Protein AF-A0A8T9AG01-F1 (afdb_monomer_lite)

pLDDT: mean 83.69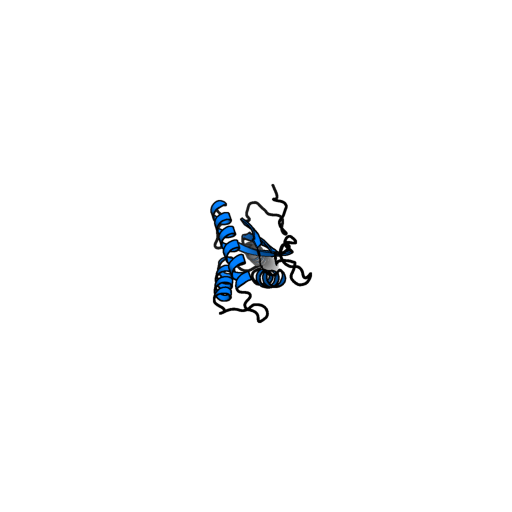, std 17.07, range [43.97, 97.62]

Secondary structure (DSSP, 8-state):
-PPTTSSSPPPTT-EEEEEEESS-HHHHHHHHHHHTT-BHHHHHHHHHHHHTTS--BTTB--HHHHHHHHHHHHHHHHHHHHTT--GGGEEEEEEEEE----B-TT--SSTT-BPP-EEEEEEEEEP--THHHHHHHHHHHHHHHHHHHHHHHHHHHHHHHHHTT--

Sequence (167 aa):
MNMTGYTVPIQKDMACANATEKISTVAAQAVSKKINGMAFKDAETFLEKLVDGKASVNHKLHTNAAESILSLLKSAENNAIAKKLDTERLTVMAAAHKGPKIFRGRRKRAFGMRMKSTHVQIVLKPAKIKNEIVGKKKLETKNDVVKKEGKLSEHITEKKTAEKKSG

Structure (mmCIF, N/CA/C/O backbone):
data_AF-A0A8T9AG01-F1
#
_entry.id   AF-A0A8T9AG01-F1
#
loop_
_atom_site.group_PDB
_atom_site.id
_atom_site.type_symbol
_atom_site.label_atom_id
_atom_site.label_alt_id
_atom_site.label_comp_id
_atom_site.label_asym_id
_atom_site.label_entity_id
_atom_site.label_seq_id
_atom_site.pdbx_PDB_ins_code
_atom_site.Cartn_x
_atom_site.Cartn_y
_atom_site.Cartn_z
_atom_site.occupancy
_atom_site.B_iso_or_equiv
_atom_site.auth_seq_id
_atom_site.auth_comp_id
_atom_site.auth_asym_id
_atom_site.auth_atom_id
_atom_site.pdbx_PDB_model_num
ATOM 1 N N . MET A 1 1 ? -23.939 7.773 2.809 1.00 48.00 1 MET A N 1
ATOM 2 C CA . MET A 1 1 ? -23.705 7.547 1.368 1.00 48.00 1 MET A CA 1
ATOM 3 C C . MET A 1 1 ? -22.502 6.634 1.222 1.00 48.00 1 MET A C 1
ATOM 5 O O . MET A 1 1 ? -21.444 6.983 1.730 1.00 48.00 1 MET A O 1
ATOM 9 N N . ASN A 1 2 ? -22.671 5.467 0.599 1.00 50.22 2 ASN A N 1
ATOM 10 C CA . ASN A 1 2 ? -21.554 4.577 0.282 1.00 50.22 2 ASN A CA 1
ATOM 11 C C . ASN A 1 2 ? -20.804 5.183 -0.909 1.00 50.22 2 ASN A C 1
ATOM 13 O O . ASN A 1 2 ? -21.408 5.381 -1.961 1.00 50.22 2 ASN A O 1
ATOM 17 N N . MET A 1 3 ? -19.517 5.502 -0.757 1.00 54.31 3 MET A N 1
ATOM 18 C CA . MET A 1 3 ? -18.700 5.899 -1.906 1.00 54.31 3 MET A CA 1
ATOM 19 C C . MET A 1 3 ? -18.529 4.688 -2.829 1.00 54.31 3 MET A C 1
ATOM 21 O O . MET A 1 3 ? -17.965 3.668 -2.428 1.00 54.31 3 MET A O 1
ATOM 25 N N . THR A 1 4 ? -19.035 4.790 -4.056 1.00 62.22 4 THR A N 1
ATOM 26 C CA . THR A 1 4 ? -18.831 3.797 -5.114 1.00 62.22 4 THR A CA 1
ATOM 27 C C . THR A 1 4 ? -17.426 3.965 -5.711 1.00 62.22 4 THR A C 1
ATOM 29 O O . THR A 1 4 ? -16.912 5.077 -5.803 1.00 62.22 4 THR A O 1
ATOM 32 N N . GLY A 1 5 ? -16.758 2.860 -6.067 1.00 76.56 5 GLY A N 1
ATOM 33 C CA . GLY A 1 5 ? -15.423 2.880 -6.698 1.00 76.56 5 GLY A CA 1
ATOM 34 C C . GLY A 1 5 ? -14.296 2.176 -5.931 1.00 76.56 5 GLY A C 1
ATOM 35 O O . GLY A 1 5 ? -13.181 2.074 -6.445 1.00 76.56 5 GLY A O 1
ATOM 36 N N . TYR A 1 6 ? -14.571 1.644 -4.738 1.00 85.25 6 TYR A N 1
ATOM 37 C CA . TYR A 1 6 ? -13.646 0.788 -3.989 1.00 85.25 6 TYR A CA 1
ATOM 38 C C . TYR A 1 6 ? -14.084 -0.676 -4.020 1.00 85.25 6 TYR A C 1
ATOM 40 O O . TYR A 1 6 ? -15.255 -0.986 -4.221 1.00 85.25 6 TYR A O 1
ATOM 48 N N . THR A 1 7 ? -13.126 -1.578 -3.803 1.00 84.00 7 THR A N 1
ATOM 49 C CA . THR A 1 7 ? -13.375 -3.031 -3.773 1.00 84.00 7 THR A CA 1
ATOM 50 C C . THR A 1 7 ? -14.277 -3.442 -2.601 1.00 84.00 7 THR A C 1
ATOM 52 O O . THR A 1 7 ? -15.014 -4.417 -2.699 1.00 84.00 7 THR A O 1
ATOM 55 N N . VAL A 1 8 ? -14.225 -2.699 -1.494 1.00 83.19 8 VAL A N 1
ATOM 56 C CA . VAL A 1 8 ? -15.037 -2.923 -0.290 1.00 83.19 8 VAL A CA 1
ATOM 57 C C . VAL A 1 8 ? -15.998 -1.741 -0.138 1.00 83.19 8 VAL A C 1
ATOM 59 O O . VAL A 1 8 ? -15.561 -0.605 -0.346 1.00 83.19 8 VAL A O 1
ATOM 62 N N . PRO A 1 9 ? -17.278 -1.960 0.221 1.00 85.12 9 PRO A N 1
ATOM 63 C CA . PRO A 1 9 ? -18.189 -0.861 0.517 1.00 85.12 9 PRO A CA 1
ATOM 64 C C . PRO A 1 9 ? -17.661 -0.048 1.702 1.00 85.12 9 PRO A C 1
ATOM 66 O O . PRO A 1 9 ? -17.460 -0.580 2.793 1.00 85.12 9 PRO A O 1
ATOM 69 N N . ILE A 1 10 ? -17.417 1.244 1.479 1.00 86.94 10 ILE A N 1
ATOM 70 C CA . ILE A 1 10 ? -16.854 2.128 2.500 1.00 86.94 10 ILE A CA 1
ATOM 71 C C . ILE A 1 10 ? -17.955 2.576 3.456 1.00 86.94 10 ILE A C 1
ATOM 73 O O . ILE A 1 10 ? -18.943 3.187 3.043 1.00 86.94 10 ILE A O 1
ATOM 77 N N . GLN A 1 11 ? -17.729 2.311 4.739 1.00 87.69 11 GLN A N 1
ATOM 78 C CA . GLN A 1 11 ? -18.539 2.801 5.848 1.00 87.69 11 GLN A CA 1
ATOM 79 C C . GLN A 1 11 ? -17.950 4.104 6.425 1.00 87.69 11 GLN A C 1
ATOM 81 O O . GLN A 1 11 ? -16.832 4.508 6.095 1.00 87.69 11 GLN A O 1
ATOM 86 N N . LYS A 1 12 ? -18.721 4.808 7.263 1.00 85.31 12 LYS A N 1
ATOM 87 C CA . LYS A 1 12 ? -18.345 6.134 7.799 1.00 85.31 12 LYS A CA 1
ATOM 88 C C . LYS A 1 12 ? -17.127 6.078 8.731 1.00 85.31 12 LYS A C 1
ATOM 90 O O . LYS A 1 12 ? -16.361 7.033 8.793 1.00 85.31 12 LYS A O 1
ATOM 95 N N . ASP A 1 13 ? -16.963 4.962 9.423 1.00 88.56 13 ASP A N 1
ATOM 96 C CA . ASP A 1 13 ? -15.884 4.633 10.356 1.00 88.56 13 ASP A CA 1
ATOM 97 C C . ASP A 1 13 ? -14.587 4.183 9.664 1.00 88.56 13 ASP A C 1
ATOM 99 O O . ASP A 1 13 ? -13.605 3.873 10.333 1.00 88.56 13 ASP A O 1
ATOM 103 N N . MET A 1 14 ? -14.555 4.159 8.329 1.00 92.44 14 MET A N 1
ATOM 104 C CA . MET A 1 14 ? -13.375 3.782 7.556 1.00 92.44 14 MET A CA 1
ATOM 105 C C . MET A 1 14 ? -12.710 5.003 6.915 1.00 92.44 14 MET A C 1
ATOM 107 O O . MET A 1 14 ? -13.377 5.920 6.420 1.00 92.44 14 MET A O 1
ATOM 111 N N . ALA A 1 15 ? -11.379 4.990 6.849 1.00 93.44 15 ALA A N 1
ATOM 112 C CA . ALA A 1 15 ? -10.600 5.910 6.022 1.00 93.44 15 ALA A CA 1
ATOM 113 C C . ALA A 1 15 ? -10.149 5.212 4.737 1.00 93.44 15 ALA A C 1
ATOM 115 O O . ALA A 1 15 ? -9.963 4.000 4.704 1.00 93.44 15 ALA A O 1
ATOM 116 N N . CYS A 1 16 ? -10.008 5.963 3.651 1.00 93.81 16 CYS A N 1
ATOM 117 C CA . CYS A 1 16 ? -9.713 5.402 2.339 1.00 93.81 16 CYS A CA 1
ATOM 118 C C . CYS A 1 16 ? -8.771 6.318 1.565 1.00 93.81 16 CYS A C 1
ATOM 120 O O . CYS A 1 16 ? -8.845 7.540 1.698 1.00 93.81 16 CYS A O 1
ATOM 122 N N . ALA A 1 17 ? -7.922 5.721 0.739 1.00 95.06 17 ALA A N 1
ATOM 123 C CA . ALA A 1 17 ? -7.109 6.410 -0.246 1.00 95.06 17 ALA A CA 1
ATOM 124 C C . ALA A 1 17 ? -6.968 5.530 -1.490 1.00 95.06 17 ALA A C 1
ATOM 126 O O . ALA A 1 17 ? -6.875 4.301 -1.406 1.00 95.06 17 ALA A O 1
ATOM 127 N N . ASN A 1 18 ? -6.948 6.151 -2.661 1.00 94.31 18 ASN A N 1
ATOM 128 C CA . ASN A 1 18 ? -6.683 5.475 -3.917 1.00 94.31 18 ASN A CA 1
ATOM 129 C C . ASN A 1 18 ? -5.787 6.343 -4.801 1.00 94.31 18 ASN A C 1
ATOM 131 O O . ASN A 1 18 ? -5.809 7.568 -4.725 1.00 94.31 18 ASN A O 1
ATOM 135 N N . ALA A 1 19 ? -4.971 5.696 -5.625 1.00 94.62 19 ALA A N 1
ATOM 136 C CA . ALA A 1 19 ? -4.096 6.389 -6.558 1.00 94.62 19 ALA A CA 1
ATOM 137 C C . ALA A 1 19 ? -3.832 5.543 -7.801 1.00 94.62 19 ALA A C 1
ATOM 139 O O . ALA A 1 19 ? -3.908 4.308 -7.784 1.00 94.62 19 ALA A O 1
ATOM 140 N N . THR A 1 20 ? -3.521 6.230 -8.899 1.00 95.06 20 THR A N 1
ATOM 141 C CA . THR A 1 20 ? -3.088 5.603 -10.148 1.00 95.06 20 THR A CA 1
ATOM 142 C C . THR A 1 20 ? -1.589 5.765 -10.288 1.00 95.06 20 THR A C 1
ATOM 144 O O . THR A 1 20 ? -1.106 6.804 -10.727 1.00 95.06 20 THR A O 1
ATOM 147 N N . GLU A 1 21 ? -0.861 4.712 -9.952 1.00 94.88 21 GLU A N 1
ATOM 148 C CA . GLU A 1 21 ? 0.592 4.737 -9.863 1.00 94.88 21 GLU A CA 1
ATOM 149 C C . GLU A 1 21 ? 1.258 4.113 -11.087 1.00 94.88 21 GLU A C 1
ATOM 151 O O . GLU A 1 21 ? 0.728 3.193 -11.722 1.00 94.88 21 GLU A O 1
ATOM 156 N N . LYS A 1 22 ? 2.462 4.590 -11.418 1.00 93.56 22 LYS A N 1
ATOM 157 C CA . LYS A 1 22 ? 3.271 4.093 -12.549 1.00 93.56 22 LYS A CA 1
ATOM 158 C C . LYS A 1 22 ? 4.106 2.860 -12.176 1.00 93.56 22 LYS A C 1
ATOM 160 O O . LYS A 1 22 ? 5.270 2.740 -12.559 1.00 93.56 22 LYS A O 1
ATOM 165 N N . ILE A 1 23 ? 3.511 1.915 -11.453 1.00 95.44 23 ILE A N 1
ATOM 166 C CA . ILE A 1 23 ? 4.173 0.693 -10.976 1.00 95.44 23 ILE A CA 1
ATOM 167 C C . ILE A 1 23 ? 3.629 -0.560 -11.676 1.00 95.44 23 ILE A C 1
ATOM 169 O O . ILE A 1 23 ? 2.666 -0.528 -12.443 1.00 95.44 23 ILE A O 1
ATOM 173 N N . SER A 1 24 ? 4.311 -1.692 -11.482 1.00 94.62 24 SER A N 1
ATOM 174 C CA . SER A 1 24 ? 3.876 -2.977 -12.043 1.00 94.62 24 SER A CA 1
ATOM 175 C C . SER A 1 24 ? 2.691 -3.545 -11.265 1.00 94.62 24 SER A C 1
ATOM 177 O O . SER A 1 24 ? 2.775 -3.684 -10.048 1.00 94.62 24 SER A O 1
ATOM 179 N N . THR A 1 25 ? 1.651 -3.995 -11.973 1.00 95.94 25 THR A N 1
ATOM 180 C CA . THR A 1 25 ? 0.480 -4.686 -11.393 1.00 95.94 25 THR A CA 1
ATOM 181 C C . THR A 1 25 ? 0.859 -5.861 -10.515 1.00 95.94 25 THR A C 1
ATOM 183 O O . THR A 1 25 ? 0.314 -6.008 -9.431 1.00 95.94 25 THR A O 1
ATOM 186 N N . VAL A 1 26 ? 1.818 -6.675 -10.952 1.00 95.31 26 VAL A N 1
ATOM 187 C CA . VAL A 1 26 ? 2.185 -7.898 -10.226 1.00 95.31 26 VAL A CA 1
ATOM 188 C C . VAL A 1 26 ? 2.926 -7.560 -8.932 1.00 95.31 26 VAL A C 1
ATOM 190 O O . VAL A 1 26 ? 2.688 -8.186 -7.906 1.00 95.31 26 VAL A O 1
ATOM 193 N N . ALA A 1 27 ? 3.789 -6.542 -8.969 1.00 96.12 27 ALA A N 1
ATOM 194 C CA . ALA A 1 27 ? 4.516 -6.085 -7.788 1.00 96.12 27 ALA A CA 1
ATOM 195 C C . ALA A 1 27 ? 3.560 -5.447 -6.773 1.00 96.12 27 ALA A C 1
ATOM 197 O O . ALA A 1 27 ? 3.570 -5.826 -5.607 1.00 96.12 27 ALA A O 1
ATOM 198 N N . ALA A 1 28 ? 2.681 -4.552 -7.240 1.00 96.94 28 ALA A N 1
ATOM 199 C CA . ALA A 1 28 ? 1.658 -3.937 -6.404 1.00 96.94 28 ALA A CA 1
ATOM 200 C C . ALA A 1 28 ? 0.757 -4.999 -5.759 1.00 96.94 28 ALA A C 1
ATOM 202 O O . ALA A 1 28 ? 0.557 -4.975 -4.554 1.00 96.94 28 ALA A O 1
ATOM 203 N N . GLN A 1 29 ? 0.292 -5.994 -6.522 1.00 96.75 29 GLN A N 1
ATOM 204 C CA . GLN A 1 29 ? -0.517 -7.090 -5.986 1.00 96.75 29 GLN A CA 1
ATOM 205 C C . GLN A 1 29 ? 0.222 -7.926 -4.940 1.00 96.75 29 GLN A C 1
ATOM 207 O O . GLN A 1 29 ? -0.387 -8.298 -3.942 1.00 96.75 29 GLN A O 1
ATOM 212 N N . ALA A 1 30 ? 1.504 -8.234 -5.148 1.00 96.94 30 ALA A N 1
ATOM 213 C CA . ALA A 1 30 ? 2.291 -8.994 -4.180 1.00 96.94 30 ALA A CA 1
ATOM 214 C C . ALA A 1 30 ? 2.419 -8.237 -2.849 1.00 96.94 30 ALA A C 1
ATOM 216 O O . ALA A 1 30 ? 2.134 -8.803 -1.793 1.00 96.94 30 ALA A O 1
ATOM 217 N N . VAL A 1 31 ? 2.765 -6.947 -2.909 1.00 97.06 31 VAL A N 1
ATOM 218 C CA . VAL A 1 31 ? 2.886 -6.092 -1.721 1.00 97.06 31 VAL A CA 1
ATOM 219 C C . VAL A 1 31 ? 1.524 -5.892 -1.052 1.00 97.06 31 VAL A C 1
ATOM 221 O O . VAL A 1 31 ? 1.399 -6.151 0.142 1.00 97.06 31 VAL A O 1
ATOM 224 N N . SER A 1 32 ? 0.476 -5.538 -1.809 1.00 96.25 32 SER A N 1
ATOM 225 C CA . SER A 1 32 ? -0.886 -5.365 -1.282 1.00 96.25 32 SER A CA 1
ATOM 226 C C . SER A 1 32 ? -1.402 -6.626 -0.593 1.00 96.25 32 SER A C 1
ATOM 228 O O . SER A 1 32 ? -1.955 -6.531 0.495 1.00 96.25 32 SER A O 1
ATOM 230 N N . LYS A 1 33 ? -1.186 -7.815 -1.174 1.00 96.06 33 LYS A N 1
ATOM 231 C CA . LYS A 1 33 ? -1.575 -9.089 -0.547 1.00 96.06 33 LYS A CA 1
ATOM 232 C C . LYS A 1 33 ? -0.857 -9.327 0.777 1.00 96.06 33 LYS A C 1
ATOM 234 O O . LYS A 1 33 ? -1.471 -9.869 1.687 1.00 96.06 33 LYS A O 1
ATOM 239 N N . LYS A 1 34 ? 0.416 -8.935 0.884 1.00 96.88 34 LYS A N 1
ATOM 240 C CA . LYS A 1 34 ? 1.205 -9.121 2.105 1.00 96.88 34 LYS A CA 1
ATOM 241 C C . LYS A 1 34 ? 0.741 -8.204 3.236 1.00 96.88 34 LYS A C 1
ATOM 243 O O . LYS A 1 34 ? 0.635 -8.679 4.359 1.00 96.88 34 LYS A O 1
ATOM 248 N N . ILE A 1 35 ? 0.458 -6.934 2.941 1.00 96.81 35 ILE A N 1
ATOM 249 C CA . ILE A 1 35 ? 0.025 -5.951 3.952 1.00 96.81 35 ILE A CA 1
ATOM 250 C C . ILE A 1 35 ? -1.456 -6.079 4.328 1.00 96.81 35 ILE A C 1
ATOM 252 O O . ILE A 1 35 ? -1.894 -5.534 5.339 1.00 96.81 35 ILE A O 1
ATOM 256 N N . ASN A 1 36 ? -2.252 -6.775 3.513 1.00 95.44 36 ASN A N 1
ATOM 257 C CA . ASN A 1 36 ? -3.681 -6.926 3.747 1.00 95.44 36 ASN A CA 1
ATOM 258 C C . ASN A 1 36 ? -3.943 -7.652 5.079 1.00 95.44 36 ASN A C 1
ATOM 260 O O . ASN A 1 36 ? -3.529 -8.793 5.266 1.00 95.44 36 ASN A O 1
ATOM 264 N N . GLY A 1 37 ? -4.660 -6.998 5.992 1.00 93.12 37 GLY A N 1
ATOM 265 C CA . GLY A 1 37 ? -4.966 -7.514 7.325 1.00 93.12 37 GLY A CA 1
ATOM 266 C C . GLY A 1 37 ? -3.938 -7.182 8.410 1.00 93.12 37 GLY A C 1
ATOM 267 O O . GLY A 1 37 ? -4.187 -7.523 9.564 1.00 93.12 37 GLY A O 1
ATOM 268 N N . MET A 1 38 ? -2.829 -6.510 8.084 1.00 95.50 38 MET A N 1
ATOM 269 C CA . MET A 1 38 ? -1.877 -6.020 9.087 1.00 95.50 38 MET A CA 1
ATOM 270 C C . MET A 1 38 ? -2.440 -4.818 9.854 1.00 95.50 38 MET A C 1
ATOM 272 O O . MET A 1 38 ? -3.278 -4.070 9.335 1.00 95.50 38 MET A O 1
ATOM 276 N N . ALA A 1 39 ? -1.962 -4.615 11.083 1.00 95.56 39 ALA A N 1
ATOM 277 C CA . ALA A 1 39 ? -2.156 -3.348 11.779 1.00 95.56 39 ALA A CA 1
ATOM 278 C C . ALA A 1 39 ? -1.454 -2.220 11.008 1.00 95.56 39 ALA A C 1
ATOM 280 O O . ALA A 1 39 ? -0.459 -2.459 10.323 1.00 95.56 39 ALA A O 1
ATOM 281 N N . PHE A 1 40 ? -1.966 -0.994 11.114 1.00 95.19 40 PHE A N 1
ATOM 282 C CA . PHE A 1 40 ? -1.416 0.162 10.401 1.00 95.19 40 PHE A CA 1
ATOM 283 C C . PHE A 1 40 ? 0.089 0.356 10.662 1.00 95.19 40 PHE A C 1
ATOM 285 O O . PHE A 1 40 ? 0.868 0.379 9.712 1.00 95.19 40 PHE A O 1
ATOM 292 N N . LYS A 1 41 ? 0.500 0.373 11.939 1.00 95.31 41 LYS A N 1
ATOM 293 C CA . LYS A 1 41 ? 1.909 0.533 12.348 1.00 95.31 41 LYS A CA 1
ATOM 294 C C . LYS A 1 41 ? 2.807 -0.595 11.815 1.00 95.31 41 LYS A C 1
ATOM 296 O O . LYS A 1 41 ? 3.913 -0.357 11.333 1.00 95.31 41 LYS A O 1
ATOM 301 N N . ASP A 1 42 ? 2.318 -1.833 11.842 1.00 95.88 42 ASP A N 1
ATOM 302 C CA . ASP A 1 42 ? 3.067 -2.987 11.330 1.00 95.88 42 ASP A CA 1
ATOM 303 C C . ASP A 1 42 ? 3.232 -2.919 9.807 1.00 95.88 42 ASP A C 1
ATOM 305 O O . ASP A 1 42 ? 4.290 -3.251 9.274 1.00 95.88 42 ASP A O 1
ATOM 309 N N . ALA A 1 43 ? 2.195 -2.471 9.096 1.00 96.81 43 ALA A N 1
ATOM 310 C CA . ALA A 1 43 ? 2.245 -2.297 7.651 1.00 96.81 43 ALA A CA 1
ATOM 311 C C . ALA A 1 43 ? 3.229 -1.190 7.248 1.00 96.81 43 ALA A C 1
ATOM 313 O O . ALA A 1 43 ? 3.990 -1.382 6.301 1.00 96.81 43 ALA A O 1
ATOM 314 N N . GLU A 1 44 ? 3.241 -0.064 7.966 1.00 96.88 44 GLU A N 1
ATOM 315 C CA . GLU A 1 44 ? 4.179 1.037 7.727 1.00 96.88 44 GLU A CA 1
ATOM 316 C C . GLU A 1 44 ? 5.627 0.575 7.912 1.00 96.88 44 GLU A C 1
ATOM 318 O O . GLU A 1 44 ? 6.415 0.616 6.966 1.00 96.88 44 GLU A O 1
ATOM 323 N N . THR A 1 45 ? 5.946 0.011 9.079 1.00 97.38 45 THR A N 1
ATOM 324 C CA . THR A 1 45 ? 7.302 -0.480 9.374 1.00 97.38 45 THR A CA 1
ATOM 325 C C . THR A 1 45 ? 7.748 -1.587 8.417 1.00 97.38 45 THR A C 1
ATOM 327 O O . THR A 1 45 ? 8.926 -1.685 8.067 1.00 97.38 45 THR A O 1
ATOM 330 N N . PHE A 1 46 ? 6.827 -2.446 7.969 1.00 97.12 46 PHE A N 1
ATOM 331 C CA . PHE A 1 46 ? 7.121 -3.459 6.962 1.00 97.12 46 PHE A CA 1
ATOM 332 C C . PHE A 1 46 ? 7.486 -2.836 5.611 1.00 97.12 46 PHE A C 1
ATOM 334 O O . PHE A 1 46 ? 8.457 -3.268 4.988 1.00 97.12 46 PHE A O 1
ATOM 341 N N . LEU A 1 47 ? 6.724 -1.838 5.156 1.00 96.88 47 LEU A N 1
ATOM 342 C CA . LEU A 1 47 ? 6.991 -1.147 3.896 1.00 96.88 47 LEU A CA 1
ATOM 343 C C . LEU A 1 47 ? 8.317 -0.386 3.951 1.00 96.88 47 LEU A C 1
ATOM 345 O O . LEU A 1 47 ? 9.084 -0.482 3.000 1.00 96.88 47 LEU A O 1
ATOM 349 N N . GLU A 1 48 ? 8.636 0.275 5.065 1.00 97.25 48 GLU A N 1
ATOM 350 C CA . GLU A 1 48 ? 9.935 0.932 5.272 1.00 97.25 48 GLU A CA 1
ATOM 351 C C . GLU A 1 48 ? 11.096 -0.064 5.183 1.00 97.25 48 GLU A C 1
ATOM 353 O O . GLU A 1 48 ? 12.036 0.139 4.418 1.00 97.25 48 GLU A O 1
ATOM 358 N N . LYS A 1 49 ? 10.993 -1.217 5.858 1.00 97.31 49 LYS A N 1
ATOM 359 C CA . LYS A 1 49 ? 11.993 -2.295 5.739 1.00 97.31 49 LYS A CA 1
ATOM 360 C C . LYS A 1 49 ? 12.125 -2.819 4.311 1.00 97.31 49 LYS A C 1
ATOM 362 O O . LYS A 1 49 ? 13.204 -3.269 3.925 1.00 97.31 49 LYS A O 1
ATOM 367 N N . LEU A 1 50 ? 11.037 -2.820 3.544 1.00 96.19 50 LEU A N 1
ATOM 368 C CA . LEU A 1 50 ? 11.041 -3.252 2.149 1.00 96.19 50 LEU A CA 1
ATOM 369 C C . LEU A 1 50 ? 11.756 -2.235 1.245 1.00 96.19 50 LEU A C 1
ATOM 371 O O . LEU A 1 50 ? 12.504 -2.638 0.356 1.00 96.19 50 LEU A O 1
ATOM 375 N N . VAL A 1 51 ? 11.546 -0.936 1.488 1.00 96.38 51 VAL A N 1
ATOM 376 C CA . VAL A 1 51 ? 12.244 0.166 0.802 1.00 96.38 51 VAL A CA 1
ATOM 377 C C . VAL A 1 51 ? 13.739 0.129 1.122 1.00 96.38 51 VAL A C 1
ATOM 379 O O . VAL A 1 51 ? 14.554 0.176 0.204 1.00 96.38 51 VAL A O 1
ATOM 382 N N . ASP A 1 52 ? 14.094 -0.098 2.388 1.00 96.31 52 ASP A N 1
ATOM 383 C CA . ASP A 1 52 ? 15.477 -0.275 2.852 1.00 96.31 52 ASP A CA 1
ATOM 384 C C . ASP A 1 52 ? 16.157 -1.553 2.320 1.00 96.31 52 ASP A C 1
ATOM 386 O O . ASP A 1 52 ? 17.349 -1.765 2.540 1.00 96.31 52 ASP A O 1
ATOM 390 N N . GLY A 1 53 ? 15.407 -2.463 1.688 1.00 94.00 53 GLY A N 1
ATOM 391 C CA . GLY A 1 53 ? 15.919 -3.750 1.211 1.00 94.00 53 GLY A CA 1
ATOM 392 C C . GLY A 1 53 ? 16.165 -4.798 2.307 1.00 94.00 53 GLY A C 1
ATOM 393 O O . GLY A 1 53 ? 16.722 -5.858 2.029 1.00 94.00 53 GLY A O 1
ATOM 394 N N . LYS A 1 54 ? 15.727 -4.539 3.545 1.00 94.50 54 LYS A N 1
ATOM 395 C CA . LYS A 1 54 ? 15.847 -5.450 4.703 1.00 94.50 54 LYS A CA 1
ATOM 396 C C . LYS A 1 54 ? 14.773 -6.541 4.717 1.00 94.50 54 LYS A C 1
ATOM 398 O O . LYS A 1 54 ? 14.916 -7.544 5.411 1.00 94.50 54 LYS A O 1
ATOM 403 N N . ALA A 1 55 ? 13.685 -6.343 3.977 1.00 93.19 55 ALA A N 1
ATOM 404 C CA . ALA A 1 55 ? 12.599 -7.303 3.822 1.00 93.19 55 ALA A CA 1
ATOM 405 C C . ALA A 1 55 ? 12.352 -7.621 2.343 1.00 93.19 55 ALA A C 1
ATOM 407 O O . ALA A 1 55 ? 12.606 -6.806 1.460 1.00 93.19 55 ALA A O 1
ATOM 408 N N . SER A 1 56 ? 11.809 -8.808 2.070 1.00 94.12 56 SER A N 1
ATOM 409 C CA . SER A 1 56 ? 11.415 -9.218 0.722 1.00 94.12 56 SER A CA 1
ATOM 410 C C . SER A 1 56 ? 10.022 -9.848 0.712 1.00 94.12 56 SER A C 1
ATOM 412 O O . SER A 1 56 ? 9.555 -10.408 1.706 1.00 94.12 56 SER A O 1
ATOM 414 N N . VAL A 1 57 ? 9.344 -9.756 -0.433 1.00 92.69 57 VAL A N 1
ATOM 415 C CA . VAL A 1 57 ? 8.070 -10.427 -0.716 1.00 92.69 57 VAL A CA 1
ATOM 416 C C . VAL A 1 57 ? 8.281 -11.339 -1.915 1.00 92.69 57 VAL A C 1
ATOM 418 O O . VAL A 1 57 ? 8.718 -10.889 -2.971 1.00 92.69 57 VAL A O 1
ATOM 421 N N . ASN A 1 58 ? 7.969 -12.629 -1.770 1.00 90.50 58 ASN A N 1
ATOM 422 C CA . ASN A 1 58 ? 8.159 -13.637 -2.822 1.00 90.50 58 ASN A CA 1
ATOM 423 C C . ASN A 1 58 ? 9.588 -13.625 -3.402 1.00 90.50 58 ASN A C 1
ATOM 425 O O . ASN A 1 58 ? 9.771 -13.628 -4.621 1.00 90.50 58 ASN A O 1
ATOM 429 N N . HIS A 1 59 ? 10.594 -13.553 -2.522 1.00 90.38 59 HIS A N 1
ATOM 430 C CA . HIS A 1 59 ? 12.023 -13.491 -2.868 1.00 90.38 59 HIS A CA 1
ATOM 431 C C . HIS A 1 59 ? 12.449 -12.238 -3.660 1.00 90.38 59 HIS A C 1
ATOM 433 O O . HIS A 1 59 ? 13.558 -12.185 -4.185 1.00 90.38 59 HIS A O 1
ATOM 439 N N . LYS A 1 60 ? 11.587 -11.218 -3.768 1.00 92.12 60 LYS A N 1
ATOM 440 C CA . LYS A 1 60 ? 11.859 -9.954 -4.466 1.00 92.12 60 LYS A CA 1
ATOM 441 C C . LYS A 1 60 ? 11.638 -8.766 -3.535 1.00 92.12 60 LYS A C 1
ATOM 443 O O . LYS A 1 60 ? 10.758 -8.791 -2.681 1.00 92.12 60 LYS A O 1
ATOM 448 N N . LEU A 1 61 ? 12.414 -7.702 -3.727 1.00 90.94 61 LEU A N 1
ATOM 449 C CA . LEU A 1 61 ? 12.325 -6.507 -2.881 1.00 90.94 61 LEU A CA 1
ATOM 450 C C . LEU A 1 61 ? 11.137 -5.612 -3.238 1.00 90.94 61 LEU A C 1
ATOM 452 O O . LEU A 1 61 ? 10.521 -5.056 -2.355 1.00 90.94 61 LEU A O 1
ATOM 456 N N . HIS A 1 62 ? 10.765 -5.484 -4.515 1.00 94.06 62 HIS A N 1
ATOM 457 C CA . HIS A 1 62 ? 9.641 -4.627 -4.937 1.00 94.06 62 HIS A CA 1
ATOM 458 C C . HIS A 1 62 ? 9.706 -3.157 -4.440 1.00 94.06 62 HIS A C 1
ATOM 460 O O . HIS A 1 62 ? 8.657 -2.540 -4.253 1.00 94.06 62 HIS A O 1
ATOM 466 N N . THR A 1 63 ? 10.906 -2.577 -4.314 1.00 95.94 63 THR A N 1
ATOM 467 C CA . THR A 1 63 ? 11.169 -1.222 -3.776 1.00 95.94 63 THR A CA 1
ATOM 468 C C . THR A 1 63 ? 10.243 -0.140 -4.341 1.00 95.94 63 THR A C 1
ATOM 470 O O . THR A 1 63 ? 9.489 0.467 -3.588 1.00 95.94 63 THR A O 1
ATOM 473 N N . ASN A 1 64 ? 10.165 0.010 -5.670 1.00 94.94 64 ASN A N 1
ATOM 474 C CA . ASN A 1 64 ? 9.319 1.040 -6.294 1.00 94.94 64 ASN A CA 1
ATOM 475 C C . ASN A 1 64 ? 7.827 0.891 -5.948 1.00 94.94 64 ASN A C 1
ATOM 477 O O . ASN A 1 64 ? 7.093 1.871 -5.926 1.00 94.94 64 ASN A O 1
ATOM 481 N N . ALA A 1 65 ? 7.342 -0.342 -5.755 1.00 96.19 65 ALA A N 1
ATOM 482 C CA . ALA A 1 65 ? 5.949 -0.552 -5.374 1.00 96.19 65 ALA A CA 1
ATOM 483 C C . ALA A 1 65 ? 5.728 -0.198 -3.900 1.00 96.19 65 ALA A C 1
ATOM 485 O O . ALA A 1 65 ? 4.685 0.361 -3.573 1.00 96.19 65 ALA A O 1
ATOM 486 N N . ALA A 1 66 ? 6.694 -0.497 -3.029 1.00 97.00 66 ALA A N 1
ATOM 487 C CA . ALA A 1 66 ? 6.613 -0.137 -1.621 1.00 97.00 66 ALA A CA 1
ATOM 488 C C . ALA A 1 66 ? 6.659 1.369 -1.391 1.00 97.00 66 ALA A C 1
ATOM 490 O O . ALA A 1 66 ? 5.837 1.851 -0.625 1.00 97.00 66 ALA A O 1
ATOM 491 N N . GLU A 1 67 ? 7.516 2.113 -2.093 1.00 97.19 67 GLU A N 1
ATOM 492 C CA . GLU A 1 67 ? 7.564 3.581 -1.999 1.00 97.19 67 GLU A CA 1
ATOM 493 C C . GLU A 1 67 ? 6.205 4.215 -2.330 1.00 97.19 67 GLU A C 1
ATOM 495 O O . GLU A 1 67 ? 5.653 4.979 -1.534 1.00 97.19 67 GLU A O 1
ATOM 500 N N . SER A 1 68 ? 5.613 3.841 -3.472 1.00 96.94 68 SER A N 1
ATOM 501 C CA . SER A 1 68 ? 4.292 4.338 -3.875 1.00 96.94 68 SER A CA 1
ATOM 502 C C . SER A 1 68 ? 3.191 3.937 -2.887 1.00 96.94 68 SER A C 1
ATOM 504 O O . SER A 1 68 ? 2.325 4.746 -2.557 1.00 96.94 68 SER A O 1
ATOM 506 N N . ILE A 1 69 ? 3.204 2.692 -2.398 1.00 97.25 69 ILE A N 1
ATOM 507 C CA . ILE A 1 69 ? 2.194 2.204 -1.447 1.00 97.25 69 ILE A CA 1
ATOM 508 C C . ILE A 1 69 ? 2.355 2.876 -0.078 1.00 97.25 69 ILE A C 1
ATOM 510 O O . ILE A 1 69 ? 1.347 3.203 0.539 1.00 97.25 69 ILE A O 1
ATOM 514 N N . LEU A 1 70 ? 3.583 3.130 0.379 1.00 97.62 70 LEU A N 1
ATOM 515 C CA . LEU A 1 70 ? 3.876 3.835 1.628 1.00 97.62 70 LEU A CA 1
ATOM 516 C C . LEU A 1 70 ? 3.366 5.279 1.576 1.00 97.62 70 LEU A C 1
ATOM 518 O O . LEU A 1 70 ? 2.701 5.733 2.504 1.00 97.62 70 LEU A O 1
ATOM 522 N N . SER A 1 71 ? 3.599 5.980 0.463 1.00 97.62 71 SER A N 1
ATOM 523 C CA . SER A 1 71 ? 3.047 7.324 0.239 1.00 97.62 71 SER A CA 1
ATOM 524 C C . SER A 1 71 ? 1.510 7.329 0.281 1.00 97.62 71 SER A C 1
ATOM 526 O O . SER A 1 71 ? 0.890 8.184 0.925 1.00 97.62 71 SER A O 1
ATOM 528 N N . LEU A 1 72 ? 0.876 6.321 -0.330 1.00 97.00 72 LEU A N 1
ATOM 529 C CA . LEU A 1 72 ? -0.578 6.167 -0.295 1.00 97.00 72 LEU A CA 1
ATOM 530 C C . LEU A 1 72 ? -1.099 5.815 1.110 1.00 97.00 72 LEU A C 1
ATOM 532 O O . LEU A 1 72 ? -2.175 6.273 1.494 1.00 97.00 72 LEU A O 1
ATOM 536 N N . LEU A 1 73 ? -0.340 5.037 1.886 1.00 97.00 73 LEU A N 1
ATOM 537 C CA . LEU A 1 73 ? -0.664 4.678 3.267 1.00 97.00 73 LEU A CA 1
ATOM 538 C C . LEU A 1 73 ? -0.678 5.923 4.172 1.00 97.00 73 LEU A C 1
ATOM 540 O O . LEU A 1 73 ? -1.654 6.133 4.888 1.00 97.00 73 LEU A O 1
ATOM 544 N N . LYS A 1 74 ? 0.332 6.796 4.057 1.00 97.00 74 LYS A N 1
ATOM 545 C CA . LYS A 1 74 ? 0.395 8.091 4.769 1.00 97.00 74 LYS A CA 1
ATOM 546 C C . LYS A 1 74 ? -0.746 9.027 4.368 1.00 97.00 74 LYS A C 1
ATOM 548 O O . LYS A 1 74 ? -1.336 9.716 5.194 1.00 97.00 74 LYS A O 1
ATOM 553 N N . SER A 1 75 ? -1.142 8.996 3.095 1.00 96.94 75 SER A N 1
ATOM 554 C CA . SER A 1 75 ? -2.333 9.723 2.636 1.00 96.94 75 SER A CA 1
ATOM 555 C C . SER A 1 75 ? -3.618 9.191 3.290 1.00 96.94 75 SER A C 1
ATOM 557 O O . SER A 1 75 ? -4.494 9.968 3.670 1.00 96.94 75 SER A O 1
ATOM 559 N N . ALA A 1 76 ? -3.734 7.869 3.460 1.00 96.19 76 ALA A N 1
ATOM 560 C CA . ALA A 1 76 ? -4.866 7.254 4.153 1.00 96.19 76 ALA A CA 1
ATOM 561 C C . ALA A 1 76 ? -4.893 7.594 5.654 1.00 96.19 76 ALA A C 1
ATOM 563 O O . ALA A 1 76 ? -5.978 7.769 6.209 1.00 96.19 76 ALA A O 1
ATOM 564 N N . GLU A 1 77 ? -3.729 7.728 6.292 1.00 96.81 77 GLU A N 1
ATOM 565 C CA . GLU A 1 77 ? -3.594 8.185 7.680 1.00 96.81 77 GLU A CA 1
ATOM 566 C C . GLU A 1 77 ? -4.101 9.618 7.856 1.00 96.81 77 GLU A C 1
ATOM 568 O O . GLU A 1 77 ? -4.955 9.865 8.705 1.00 96.81 77 GLU A O 1
ATOM 573 N N . ASN A 1 78 ? -3.683 10.544 6.990 1.00 97.25 78 ASN A N 1
ATOM 574 C CA . ASN A 1 78 ? -4.178 11.924 7.013 1.00 97.25 78 ASN A CA 1
ATOM 575 C C . ASN A 1 78 ? -5.710 11.980 6.886 1.00 97.25 78 ASN A C 1
ATOM 577 O O . ASN A 1 78 ? -6.379 12.745 7.583 1.00 97.25 78 ASN A O 1
ATOM 581 N N . ASN A 1 79 ? -6.287 11.106 6.056 1.00 95.19 79 ASN A N 1
ATOM 582 C CA . ASN A 1 79 ? -7.738 10.973 5.931 1.00 95.19 79 ASN A CA 1
ATOM 583 C C . ASN A 1 79 ? -8.391 10.396 7.199 1.00 95.19 79 ASN A C 1
ATOM 585 O O . ASN A 1 79 ? -9.522 10.761 7.522 1.00 95.19 79 ASN A O 1
ATOM 589 N N . ALA A 1 80 ? -7.712 9.499 7.918 1.00 95.62 80 ALA A N 1
ATOM 590 C CA . ALA A 1 80 ? -8.179 8.972 9.199 1.00 95.62 80 ALA A CA 1
ATOM 591 C C . ALA A 1 80 ? -8.162 10.049 10.292 1.00 95.62 80 ALA A C 1
ATOM 593 O O . ALA A 1 80 ? -9.155 10.200 11.005 1.00 95.62 80 ALA A O 1
ATOM 594 N N . ILE A 1 81 ? -7.095 10.852 10.352 1.00 96.56 81 ILE A N 1
ATOM 595 C CA . ILE A 1 81 ? -6.963 11.997 11.263 1.00 96.56 81 ILE A CA 1
ATOM 596 C C . ILE A 1 81 ? -8.068 13.023 10.986 1.00 96.56 81 ILE A C 1
ATOM 598 O O . ILE A 1 81 ? -8.771 13.438 11.906 1.00 96.56 81 ILE A O 1
ATOM 602 N N . ALA A 1 82 ? -8.305 13.362 9.714 1.00 95.56 82 ALA A N 1
ATOM 603 C CA . ALA A 1 82 ? -9.388 14.265 9.318 1.00 95.56 82 ALA A CA 1
ATOM 604 C C . ALA A 1 82 ? -10.776 13.742 9.738 1.00 95.56 82 ALA A C 1
ATOM 606 O O . ALA A 1 82 ? -11.655 14.517 10.117 1.00 95.56 82 ALA A O 1
ATOM 607 N N . LYS A 1 83 ? -10.966 12.416 9.718 1.00 92.62 83 LYS A N 1
ATOM 608 C CA . LYS A 1 83 ? -12.184 11.735 10.186 1.00 92.62 83 LYS A CA 1
ATOM 609 C C . LYS A 1 83 ? -12.227 11.503 11.701 1.00 92.62 83 LYS A C 1
ATOM 611 O O . LYS A 1 83 ? -13.227 10.972 12.181 1.00 92.62 83 LYS A O 1
ATOM 616 N N . LYS A 1 84 ? -11.195 11.910 12.449 1.00 93.62 84 LYS A N 1
ATOM 617 C CA . LYS A 1 84 ? -11.049 11.695 13.900 1.00 93.62 84 LYS A CA 1
ATOM 618 C C . LYS A 1 84 ? -11.120 10.215 14.302 1.00 93.62 84 LYS A C 1
ATOM 620 O O . LYS A 1 84 ? -11.699 9.872 15.331 1.00 93.62 84 LYS A O 1
ATOM 625 N N . LEU A 1 85 ? -10.572 9.335 13.467 1.00 92.19 85 LEU A N 1
ATOM 626 C CA . LEU A 1 85 ? -10.433 7.914 13.782 1.00 92.19 85 LEU A CA 1
ATOM 627 C C . LEU A 1 85 ? -9.168 7.683 14.616 1.00 92.19 85 LEU A C 1
ATOM 629 O O . LEU A 1 85 ? -8.167 8.371 14.438 1.00 92.19 85 LEU A O 1
ATOM 633 N N . ASP A 1 86 ? -9.212 6.689 15.500 1.00 92.06 86 ASP A N 1
ATOM 634 C CA . ASP A 1 86 ? -8.054 6.263 16.289 1.00 92.06 86 ASP A CA 1
ATOM 635 C C . ASP A 1 86 ? -7.072 5.481 15.401 1.00 92.06 86 ASP A C 1
ATOM 637 O O . ASP A 1 86 ? -7.364 4.353 14.995 1.00 92.06 86 ASP A O 1
ATOM 641 N N . THR A 1 87 ? -5.927 6.089 15.076 1.00 88.19 87 THR A N 1
ATOM 642 C CA . THR A 1 87 ? -4.935 5.556 14.128 1.00 88.19 87 THR A CA 1
ATOM 643 C C . THR A 1 87 ? -4.273 4.271 14.614 1.00 88.19 87 THR A C 1
ATOM 645 O O . THR A 1 87 ? -3.901 3.418 13.805 1.00 88.19 87 THR A O 1
ATOM 648 N N . GLU A 1 88 ? -4.183 4.068 15.928 1.00 89.62 88 GLU A N 1
ATOM 649 C CA . GLU A 1 88 ? -3.510 2.905 16.508 1.00 89.62 88 GLU A CA 1
ATOM 650 C C . GLU A 1 88 ? -4.303 1.613 16.327 1.00 89.62 88 GLU A C 1
ATOM 652 O O . GLU A 1 88 ? -3.740 0.518 16.290 1.00 89.62 88 GLU A O 1
ATOM 657 N N . ARG A 1 89 ? -5.624 1.740 16.195 1.00 91.00 89 ARG A N 1
ATOM 658 C CA . ARG A 1 89 ? -6.555 0.613 16.106 1.00 91.00 89 ARG A CA 1
ATOM 659 C C . ARG A 1 89 ? -7.030 0.365 14.683 1.00 91.00 89 ARG A C 1
ATOM 661 O O . ARG A 1 89 ? -8.066 -0.269 14.486 1.00 91.00 89 ARG A O 1
ATOM 668 N N . LEU A 1 90 ? -6.283 0.832 13.685 1.00 94.12 90 LEU A N 1
ATOM 669 C CA . LEU A 1 90 ? -6.606 0.612 12.283 1.00 94.12 90 LEU A CA 1
ATOM 670 C C . LEU A 1 90 ? -5.931 -0.646 11.741 1.00 94.12 90 LEU A C 1
ATOM 672 O O . LEU A 1 90 ? -4.760 -0.935 11.981 1.00 94.12 90 LEU A O 1
ATOM 676 N N . THR A 1 91 ? -6.700 -1.400 10.968 1.00 95.62 91 THR A N 1
ATOM 677 C CA . THR A 1 91 ? -6.231 -2.528 10.168 1.00 95.62 91 THR A CA 1
ATOM 678 C C . THR A 1 91 ? -6.264 -2.135 8.699 1.00 95.62 91 THR A C 1
ATOM 680 O O . THR A 1 91 ? -7.244 -1.558 8.220 1.00 95.62 91 THR A O 1
ATOM 683 N N . VAL A 1 92 ? -5.216 -2.488 7.966 1.00 96.12 92 VAL A N 1
ATOM 684 C CA . VAL A 1 92 ? -5.074 -2.171 6.546 1.00 96.12 92 VAL A CA 1
ATOM 685 C C . VAL A 1 92 ? -5.837 -3.183 5.695 1.00 96.12 92 VAL A C 1
ATOM 687 O O . VAL A 1 92 ? -5.716 -4.395 5.876 1.00 96.12 92 VAL A O 1
ATOM 690 N N . MET A 1 93 ? -6.603 -2.694 4.725 1.00 95.38 93 MET A N 1
ATOM 691 C CA . MET A 1 93 ? -7.122 -3.470 3.605 1.00 95.38 93 MET A CA 1
ATOM 692 C C . MET A 1 93 ? -6.618 -2.869 2.301 1.00 95.38 93 MET A C 1
ATOM 694 O O . MET A 1 93 ? -6.967 -1.744 1.959 1.00 95.38 93 MET A O 1
ATOM 698 N N . ALA A 1 94 ? -5.796 -3.617 1.571 1.00 96.12 94 ALA A N 1
ATOM 699 C CA . ALA A 1 94 ? -5.165 -3.135 0.349 1.00 96.12 94 ALA A CA 1
ATOM 700 C C . ALA A 1 94 ? -5.541 -4.007 -0.851 1.00 96.12 94 ALA A C 1
ATOM 702 O O . ALA A 1 94 ? -5.539 -5.237 -0.774 1.00 96.12 94 ALA A O 1
ATOM 703 N N . ALA A 1 95 ? -5.816 -3.362 -1.980 1.00 95.94 95 ALA A N 1
ATOM 704 C CA . ALA A 1 95 ? -6.085 -4.013 -3.254 1.00 95.94 95 ALA A CA 1
ATOM 705 C C . ALA A 1 95 ? -5.369 -3.276 -4.391 1.00 95.94 95 ALA A C 1
ATOM 707 O O . ALA A 1 95 ? -5.269 -2.050 -4.393 1.00 95.94 95 ALA A O 1
ATOM 708 N N . ALA A 1 96 ? -4.891 -4.030 -5.381 1.00 96.62 96 ALA A N 1
ATOM 709 C CA . ALA A 1 96 ? -4.227 -3.486 -6.558 1.00 96.62 96 ALA A CA 1
ATOM 710 C C . ALA A 1 96 ? -4.842 -4.056 -7.841 1.00 96.62 96 ALA A C 1
ATOM 712 O O . ALA A 1 96 ? -4.867 -5.272 -8.062 1.00 96.62 96 ALA A O 1
ATOM 713 N N . HIS A 1 97 ? -5.287 -3.149 -8.706 1.00 95.62 97 HIS A N 1
ATOM 714 C CA . HIS A 1 97 ? -5.969 -3.417 -9.967 1.00 95.62 97 HIS A CA 1
ATOM 715 C C . HIS A 1 97 ? -5.164 -2.893 -11.156 1.00 95.62 97 HIS A C 1
ATOM 717 O O . HIS A 1 97 ? -4.245 -2.075 -11.032 1.00 95.62 97 HIS A O 1
ATOM 723 N N . LYS A 1 98 ? -5.509 -3.371 -12.351 1.00 95.06 98 LYS A N 1
ATOM 724 C CA . LYS A 1 98 ? -4.893 -2.900 -13.593 1.00 95.06 98 LYS A CA 1
ATOM 725 C C . LYS A 1 98 ? -5.312 -1.452 -13.855 1.00 95.06 98 LYS A C 1
ATOM 727 O O . LYS A 1 98 ? -6.500 -1.161 -13.900 1.00 95.06 98 LYS A O 1
ATOM 732 N N . GLY A 1 99 ? -4.324 -0.575 -14.025 1.00 93.88 99 GLY A N 1
ATOM 733 C CA . GLY A 1 99 ? -4.536 0.833 -14.348 1.00 93.88 99 GLY A CA 1
ATOM 734 C C . GLY A 1 99 ? -4.951 1.071 -15.803 1.00 93.88 99 GLY A C 1
ATOM 735 O O . GLY A 1 99 ? -4.984 0.117 -16.602 1.00 93.88 99 GLY A O 1
ATOM 736 N N . PRO A 1 100 ? -5.200 2.339 -16.184 1.00 93.69 100 PRO A N 1
ATOM 737 C CA . PRO A 1 100 ? -5.481 2.722 -17.556 1.00 93.69 100 PRO A CA 1
ATOM 738 C C . PRO A 1 100 ? -4.362 2.257 -18.489 1.00 93.69 100 PRO A C 1
ATOM 740 O O . PRO A 1 100 ? -3.180 2.174 -18.136 1.00 93.69 100 PRO A O 1
ATOM 743 N N . LYS A 1 101 ? -4.732 1.942 -19.730 1.00 92.12 101 LYS A N 1
ATOM 744 C CA . LYS A 1 101 ? -3.759 1.617 -20.774 1.00 92.12 101 LYS A CA 1
ATOM 745 C C . LYS A 1 101 ? -3.114 2.917 -21.254 1.00 92.12 101 LYS A C 1
ATOM 747 O O . LYS A 1 101 ? -3.656 3.584 -22.122 1.00 92.12 101 LYS A O 1
ATOM 752 N N . ILE A 1 102 ? -1.953 3.257 -20.697 1.00 91.88 102 ILE A N 1
ATOM 753 C CA . ILE A 1 102 ? -1.178 4.420 -21.143 1.00 91.88 102 ILE A CA 1
ATOM 754 C C . ILE A 1 102 ? -0.118 3.966 -22.150 1.00 91.88 102 ILE A C 1
ATOM 756 O O . ILE A 1 102 ? 0.649 3.038 -21.875 1.00 91.88 102 ILE A O 1
ATOM 760 N N . PHE A 1 103 ? -0.067 4.612 -23.314 1.00 91.00 103 PHE A N 1
ATOM 761 C CA . PHE A 1 103 ? 0.882 4.301 -24.383 1.00 91.00 103 PHE A CA 1
ATOM 762 C C . PHE A 1 103 ? 2.054 5.288 -24.405 1.00 91.00 103 PHE A C 1
ATOM 764 O O . PHE A 1 103 ? 1.911 6.468 -24.094 1.00 91.00 103 PHE A O 1
ATOM 771 N N . ARG A 1 104 ? 3.242 4.799 -24.770 1.00 89.81 104 ARG A N 1
ATOM 772 C CA . ARG A 1 104 ? 4.438 5.616 -24.998 1.00 89.81 104 ARG A CA 1
ATOM 773 C C . ARG A 1 104 ? 4.383 6.185 -26.414 1.00 89.81 104 ARG A C 1
ATOM 775 O O . ARG A 1 104 ? 4.667 5.460 -27.361 1.00 89.81 104 ARG A O 1
ATOM 782 N N . GLY A 1 105 ? 4.080 7.475 -26.549 1.00 86.69 105 GLY A N 1
ATOM 783 C CA . GLY A 1 105 ? 3.818 8.102 -27.854 1.00 86.69 105 GLY A CA 1
ATOM 784 C C . GLY A 1 105 ? 4.946 7.999 -28.893 1.00 86.69 105 GLY A C 1
ATOM 785 O O . GLY A 1 105 ? 4.668 7.933 -30.080 1.00 86.69 105 GLY A O 1
ATOM 786 N N . ARG A 1 106 ? 6.220 7.935 -28.481 1.00 86.44 106 ARG A N 1
ATOM 787 C CA . ARG A 1 106 ? 7.373 7.925 -29.411 1.00 86.44 106 ARG A CA 1
ATOM 788 C C . ARG A 1 106 ? 7.907 6.529 -29.764 1.00 86.44 106 ARG A C 1
ATOM 790 O O . ARG A 1 106 ? 8.903 6.417 -30.477 1.00 86.44 106 ARG A O 1
ATOM 797 N N . ARG A 1 107 ? 7.311 5.445 -29.250 1.00 86.75 107 ARG A N 1
ATOM 798 C CA . ARG A 1 107 ? 7.841 4.086 -29.457 1.00 86.75 107 ARG A CA 1
ATOM 799 C C . ARG A 1 107 ? 7.210 3.443 -30.692 1.00 86.75 107 ARG A C 1
ATOM 801 O O . ARG A 1 107 ? 6.032 3.128 -30.677 1.00 86.75 107 ARG A O 1
ATOM 808 N N . LYS A 1 108 ? 8.021 3.182 -31.724 1.00 85.62 108 LYS A N 1
ATOM 809 C CA . LYS A 1 108 ? 7.563 2.566 -32.987 1.00 85.62 108 LYS A CA 1
ATOM 810 C C . LYS A 1 108 ? 7.263 1.061 -32.886 1.00 85.62 108 LYS A C 1
ATOM 812 O O . LYS A 1 108 ? 6.501 0.533 -33.681 1.00 85.62 108 LYS A O 1
ATOM 817 N N . ARG A 1 109 ? 7.875 0.350 -31.930 1.00 91.06 109 ARG A N 1
ATOM 818 C CA . ARG A 1 109 ? 7.684 -1.102 -31.733 1.00 91.06 109 ARG A CA 1
ATOM 819 C C . ARG A 1 109 ? 6.526 -1.378 -30.769 1.00 91.06 109 ARG A C 1
ATOM 821 O O . ARG A 1 109 ? 6.447 -0.733 -29.725 1.00 91.06 109 ARG A O 1
ATOM 828 N N . ALA A 1 110 ? 5.721 -2.405 -31.058 1.00 85.62 110 ALA A N 1
ATOM 829 C CA . ALA A 1 110 ? 4.609 -2.838 -30.203 1.00 85.62 110 ALA A CA 1
ATOM 830 C C . ALA A 1 110 ? 5.074 -3.308 -28.808 1.00 85.62 110 ALA A C 1
ATOM 832 O O . ALA A 1 110 ? 4.438 -3.015 -27.789 1.00 85.62 110 ALA A O 1
ATOM 833 N N . PHE A 1 111 ? 6.221 -3.994 -28.733 1.00 87.25 111 PHE A N 1
ATOM 834 C CA . PHE A 1 111 ? 6.778 -4.443 -27.459 1.00 87.25 111 PHE A CA 1
ATOM 835 C C . PHE A 1 111 ? 7.182 -3.258 -26.573 1.00 87.25 111 PHE A C 1
ATOM 837 O O . PHE A 1 111 ? 7.968 -2.392 -26.961 1.00 87.25 111 PHE A O 1
ATOM 844 N N . GLY A 1 112 ? 6.643 -3.230 -25.351 1.00 84.56 112 GLY A N 1
ATOM 845 C CA . GLY A 1 112 ? 6.889 -2.163 -24.383 1.00 84.56 112 GLY A CA 1
ATOM 846 C C . GLY A 1 112 ? 6.299 -0.803 -24.780 1.00 84.56 112 GLY A C 1
ATOM 847 O O . GLY A 1 112 ? 6.704 0.219 -24.218 1.00 84.56 112 GLY A O 1
ATOM 848 N N . MET A 1 113 ? 5.362 -0.776 -25.735 1.00 89.94 113 MET A N 1
ATOM 849 C CA . MET A 1 113 ? 4.577 0.413 -26.082 1.00 89.94 113 MET A CA 1
ATOM 850 C C . MET A 1 113 ? 3.672 0.837 -24.919 1.00 89.94 113 MET A C 1
ATOM 852 O O . MET A 1 113 ? 3.471 2.023 -24.685 1.00 89.94 113 MET A O 1
ATOM 856 N N . ARG A 1 114 ? 3.177 -0.127 -24.135 1.00 91.12 114 ARG A N 1
ATOM 857 C CA . ARG A 1 114 ? 2.346 0.123 -22.952 1.00 91.12 114 ARG A CA 1
ATOM 858 C C . ARG A 1 114 ? 3.202 0.460 -21.730 1.00 91.12 114 ARG A C 1
ATOM 860 O O . ARG A 1 114 ? 4.130 -0.276 -21.392 1.00 91.12 114 ARG A O 1
ATOM 867 N N . MET A 1 115 ? 2.865 1.543 -21.038 1.00 91.88 115 MET A N 1
ATOM 868 C CA . MET A 1 115 ? 3.442 1.872 -19.737 1.00 91.88 115 MET A CA 1
ATOM 869 C C . MET A 1 115 ? 2.818 1.027 -18.628 1.00 91.88 115 MET A C 1
ATOM 871 O O . MET A 1 115 ? 1.685 0.549 -18.729 1.00 91.88 115 MET A O 1
ATOM 875 N N . LYS A 1 116 ? 3.591 0.824 -17.560 1.00 93.19 116 LYS A N 1
ATOM 876 C CA . LYS A 1 116 ? 3.095 0.193 -16.340 1.00 93.19 116 LYS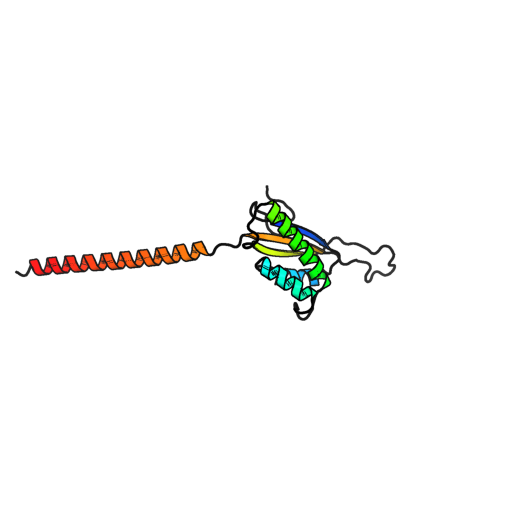 A CA 1
ATOM 877 C C . LYS A 1 116 ? 2.206 1.211 -15.626 1.00 93.19 116 LYS A C 1
ATOM 879 O O . LYS A 1 116 ? 2.626 2.344 -15.419 1.00 93.19 116 LYS A O 1
ATOM 884 N N . SER A 1 117 ? 0.976 0.815 -15.334 1.00 95.62 117 SER A N 1
ATOM 885 C CA . SER A 1 117 ? 0.020 1.625 -14.591 1.00 95.62 117 SER A CA 1
ATOM 886 C C . SER A 1 117 ? -0.886 0.706 -13.781 1.00 95.62 117 SER A C 1
ATOM 888 O O . SER A 1 117 ? -1.366 -0.318 -14.289 1.00 95.62 117 SER A O 1
ATOM 890 N N . THR A 1 118 ? -1.087 1.065 -12.521 1.00 97.12 118 THR A N 1
ATOM 891 C CA . THR A 1 118 ? -1.864 0.318 -11.532 1.00 97.12 118 THR A CA 1
ATOM 892 C C . THR A 1 118 ? -2.745 1.254 -10.748 1.00 97.12 118 THR A C 1
ATOM 894 O O . THR A 1 118 ? -2.273 2.284 -10.276 1.00 97.12 118 THR A O 1
ATOM 897 N N . HIS A 1 119 ? -3.986 0.849 -10.532 1.00 95.94 119 HIS A N 1
ATOM 898 C CA . HIS A 1 119 ? -4.823 1.478 -9.525 1.00 95.94 119 HIS A CA 1
ATOM 899 C C . HIS A 1 119 ? -4.617 0.753 -8.206 1.00 95.94 119 HIS A C 1
ATOM 901 O O . HIS A 1 119 ? -4.873 -0.448 -8.121 1.00 95.94 119 HIS A O 1
ATOM 907 N N . VAL A 1 120 ? -4.153 1.468 -7.190 1.00 96.12 120 VAL A N 1
ATOM 908 C CA . VAL A 1 120 ? -4.021 0.939 -5.834 1.00 96.12 120 VAL A CA 1
ATOM 909 C C . VAL A 1 120 ? -5.109 1.562 -4.974 1.00 96.12 120 VAL A C 1
ATOM 911 O O . VAL A 1 120 ? -5.397 2.753 -5.081 1.00 96.12 120 VAL A O 1
ATOM 914 N N . GLN A 1 121 ? -5.735 0.734 -4.150 1.00 95.75 121 GLN A N 1
ATOM 915 C CA . GLN A 1 121 ? -6.763 1.117 -3.196 1.00 95.75 121 GLN A CA 1
ATOM 916 C C . GLN A 1 121 ? -6.321 0.662 -1.810 1.00 95.75 121 GLN A C 1
ATOM 918 O O . GLN A 1 121 ? -5.959 -0.502 -1.627 1.00 95.75 121 GLN A O 1
ATOM 923 N N . ILE A 1 122 ? -6.376 1.569 -0.844 1.00 96.19 122 ILE A N 1
ATOM 924 C CA . ILE A 1 122 ? -6.131 1.296 0.567 1.00 96.19 122 ILE A CA 1
ATOM 925 C C . ILE A 1 122 ? -7.352 1.766 1.348 1.00 96.19 122 ILE A C 1
ATOM 927 O O . ILE A 1 122 ? -7.833 2.886 1.177 1.00 96.19 122 ILE A O 1
ATOM 931 N N . VAL A 1 123 ? -7.854 0.894 2.209 1.00 95.69 123 VAL A N 1
ATOM 932 C CA . VAL A 1 123 ? -8.923 1.179 3.158 1.00 95.69 123 VAL A CA 1
ATOM 933 C C . VAL A 1 123 ? -8.406 0.830 4.545 1.00 95.69 123 VAL A C 1
ATOM 935 O O . VAL A 1 123 ? -7.934 -0.279 4.779 1.00 95.69 123 VAL A O 1
ATOM 938 N N . LEU A 1 124 ? -8.486 1.779 5.465 1.00 95.50 124 LEU A N 1
ATOM 939 C CA . LEU A 1 124 ? -8.216 1.571 6.876 1.00 95.50 124 LEU A CA 1
ATOM 940 C C . LEU A 1 124 ? -9.550 1.313 7.570 1.00 95.50 124 LEU A C 1
ATOM 942 O O . LEU A 1 124 ? -10.436 2.172 7.567 1.00 95.50 124 LEU A O 1
ATOM 946 N N . LYS A 1 125 ? -9.691 0.116 8.138 1.00 93.56 125 LYS A N 1
ATOM 947 C CA . LYS A 1 125 ? -10.855 -0.274 8.939 1.00 93.56 125 LYS A CA 1
ATOM 948 C C . LYS A 1 125 ? -10.495 -0.255 10.423 1.00 93.56 125 LYS A C 1
ATOM 950 O O . LYS A 1 125 ? -9.361 -0.608 10.755 1.00 93.56 125 LYS A O 1
ATOM 955 N N . PRO A 1 126 ? -11.434 0.053 11.324 1.00 91.88 126 PRO A N 1
ATOM 956 C CA . PRO A 1 126 ? -11.219 -0.205 12.737 1.00 91.88 126 PRO A CA 1
ATOM 957 C C . PRO A 1 126 ? -11.034 -1.711 12.965 1.00 91.88 126 PRO A C 1
ATOM 959 O O . PRO A 1 126 ? -11.716 -2.554 12.368 1.00 91.88 126 PRO A O 1
ATOM 962 N N . ALA A 1 127 ? -10.075 -2.070 13.812 1.00 84.12 127 ALA A N 1
ATOM 963 C CA . ALA A 1 127 ? -9.877 -3.442 14.238 1.00 84.12 127 ALA A CA 1
ATOM 964 C C . ALA A 1 127 ? -11.126 -3.914 14.994 1.00 84.12 127 ALA A C 1
ATOM 966 O O . ALA A 1 127 ? -11.615 -3.239 15.901 1.00 84.12 127 ALA A O 1
ATOM 967 N N . LYS A 1 128 ? -11.642 -5.097 14.643 1.00 73.38 128 LYS A N 1
ATOM 968 C CA . LYS A 1 128 ? -12.721 -5.718 15.415 1.00 73.38 128 LYS A CA 1
ATOM 969 C C . LYS A 1 128 ? -12.188 -6.011 16.813 1.00 73.38 128 LYS A C 1
ATOM 971 O O . LYS A 1 128 ? -11.293 -6.842 16.975 1.00 73.38 128 LYS A O 1
ATOM 976 N N . ILE A 1 129 ? -12.723 -5.335 17.821 1.00 62.12 129 ILE A N 1
ATOM 977 C CA . ILE A 1 129 ? -12.368 -5.607 19.207 1.00 62.12 129 ILE A CA 1
ATOM 978 C C . ILE A 1 129 ? -12.856 -7.029 19.526 1.00 62.12 129 ILE A C 1
ATOM 980 O O . ILE A 1 129 ? -14.039 -7.329 19.388 1.00 62.12 129 ILE A O 1
ATOM 984 N N . LYS A 1 130 ? -11.964 -7.920 19.978 1.00 52.19 130 LYS A N 1
ATOM 985 C CA . LYS A 1 130 ? -12.281 -9.317 20.359 1.00 52.19 130 LYS A CA 1
ATOM 986 C C . LYS A 1 130 ? -13.253 -9.438 21.557 1.00 52.19 130 LYS A C 1
ATOM 988 O O . LYS A 1 130 ? -13.505 -10.544 22.036 1.00 52.19 130 LYS A O 1
ATOM 993 N N . ASN A 1 131 ? -13.798 -8.325 22.052 1.00 47.31 131 ASN A N 1
ATOM 994 C CA . ASN A 1 131 ? -14.576 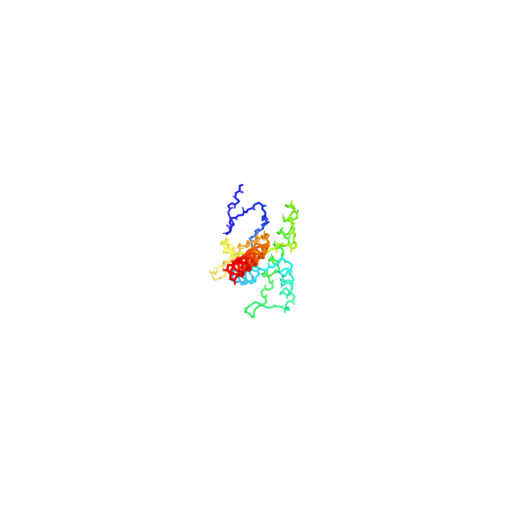-8.245 23.289 1.00 47.31 131 ASN A CA 1
ATOM 995 C C . ASN A 1 131 ? -15.912 -9.004 23.225 1.00 47.31 131 ASN A C 1
ATOM 997 O O . ASN A 1 131 ? -16.400 -9.442 24.264 1.00 47.31 131 ASN A O 1
ATOM 1001 N N . GLU A 1 132 ? -16.453 -9.277 22.037 1.00 48.84 132 GLU A N 1
ATOM 1002 C CA . GLU A 1 132 ? -17.656 -10.113 21.892 1.00 48.84 132 GLU A CA 1
ATOM 1003 C C . GLU A 1 132 ? -17.401 -11.605 22.185 1.00 48.84 132 GLU A C 1
ATOM 1005 O O . GLU A 1 132 ? -18.318 -12.326 22.575 1.00 48.84 132 GLU A O 1
ATOM 1010 N N . ILE A 1 133 ? -16.155 -12.080 22.061 1.00 51.19 133 ILE A N 1
ATOM 1011 C CA . ILE A 1 133 ? -15.790 -13.488 22.308 1.00 51.19 133 ILE A CA 1
ATOM 1012 C C . ILE A 1 133 ? -15.554 -13.729 23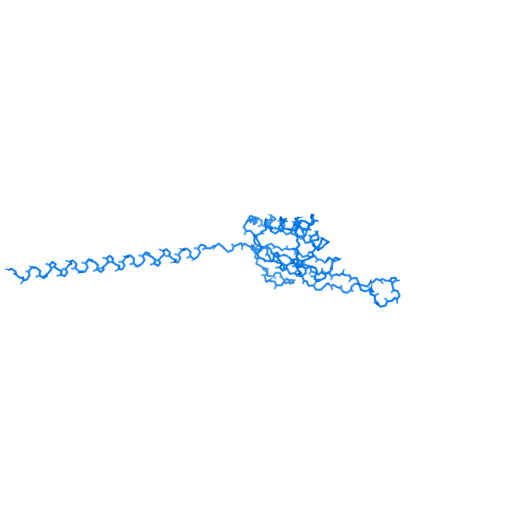.807 1.00 51.19 133 ILE A C 1
ATOM 1014 O O . ILE A 1 133 ? -15.939 -14.766 24.348 1.00 51.19 133 ILE A O 1
ATOM 1018 N N . VAL A 1 134 ? -14.959 -12.752 24.499 1.00 46.09 134 VAL A N 1
ATOM 1019 C CA . VAL A 1 134 ? -14.716 -12.816 25.951 1.00 46.09 134 VAL A CA 1
ATOM 1020 C C . VAL A 1 134 ? -16.019 -12.629 26.734 1.00 46.09 134 VAL A C 1
ATOM 1022 O O . VAL A 1 134 ? -16.228 -13.319 27.730 1.00 46.09 134 VAL A O 1
ATOM 1025 N N . GLY A 1 135 ? -16.925 -11.763 26.261 1.00 43.97 135 GLY A N 1
ATOM 1026 C CA . GLY A 1 135 ? -18.246 -11.570 26.869 1.00 43.97 135 GLY A CA 1
ATOM 1027 C C . GLY A 1 135 ? -19.099 -12.841 26.866 1.00 43.97 135 GLY A C 1
ATOM 1028 O O . GLY A 1 135 ? -19.652 -13.202 27.903 1.00 43.97 135 GLY A O 1
ATOM 1029 N N . LYS A 1 136 ? -19.129 -13.574 25.742 1.00 47.44 1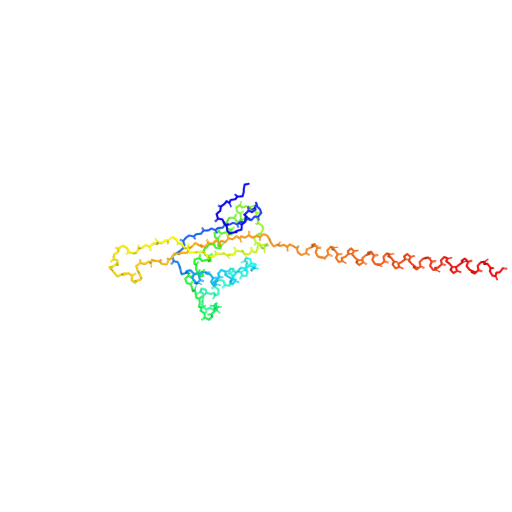36 LYS A N 1
ATOM 1030 C CA . LYS A 1 136 ? -19.867 -14.845 25.625 1.00 47.44 136 LYS A CA 1
ATOM 1031 C C . LYS A 1 136 ? -19.289 -15.941 26.529 1.00 47.44 136 LYS A C 1
ATOM 1033 O O . LYS A 1 136 ? -20.030 -16.515 27.322 1.00 47.44 136 LYS A O 1
ATOM 1038 N N . LYS A 1 137 ? -17.961 -16.130 26.540 1.00 47.88 137 LYS A N 1
ATOM 1039 C CA . LYS A 1 137 ? -17.300 -17.118 27.421 1.00 47.88 137 LYS A CA 1
ATOM 1040 C C . LYS A 1 137 ? -17.486 -16.842 28.920 1.00 47.88 137 LYS A C 1
ATOM 1042 O O . LYS A 1 137 ? -17.570 -17.781 29.709 1.00 47.88 137 LYS A O 1
ATOM 1047 N N . LYS A 1 138 ? -17.547 -15.569 29.333 1.00 51.16 138 LYS A N 1
ATOM 1048 C CA . LYS A 1 138 ? -17.722 -15.174 30.747 1.00 51.16 138 LYS A CA 1
ATOM 1049 C C . LYS A 1 138 ? -19.175 -15.303 31.231 1.00 51.16 138 LYS A C 1
ATOM 1051 O O . LYS A 1 138 ? -19.401 -15.469 32.425 1.00 51.16 138 LYS A O 1
ATOM 1056 N N . LEU A 1 139 ? -20.150 -15.226 30.321 1.00 53.28 139 LEU A N 1
ATOM 1057 C CA . LEU A 1 139 ? -21.570 -15.476 30.600 1.00 53.28 139 LEU A CA 1
ATOM 1058 C C . LEU A 1 139 ? -21.880 -16.979 30.680 1.00 53.28 139 LEU A C 1
ATOM 1060 O O . LEU A 1 139 ? -22.585 -17.398 31.592 1.00 53.28 139 LEU A O 1
ATOM 1064 N N . GLU A 1 140 ? -21.301 -17.792 29.792 1.00 57.81 140 GLU A N 1
ATOM 1065 C CA . GLU A 1 140 ? -21.436 -19.260 29.819 1.00 57.81 140 GLU A CA 1
ATOM 1066 C C . GLU A 1 140 ? -20.876 -19.851 31.123 1.00 57.81 140 GLU A C 1
ATOM 1068 O O . GLU A 1 140 ? -21.586 -20.548 31.843 1.00 57.81 140 GLU A O 1
ATOM 1073 N N . THR A 1 141 ? -19.663 -19.449 31.518 1.00 55.62 141 THR A N 1
ATOM 1074 C CA . THR A 1 141 ? -19.049 -19.901 32.783 1.00 55.62 141 THR A CA 1
ATOM 1075 C C . THR A 1 141 ? -19.825 -19.475 34.033 1.00 55.62 141 THR A C 1
ATOM 1077 O O . THR A 1 141 ? -19.875 -20.235 34.996 1.00 55.62 141 THR A O 1
ATOM 1080 N N . LYS A 1 142 ? -20.472 -18.301 34.040 1.00 57.22 142 LYS A N 1
ATOM 1081 C CA . LYS A 1 142 ? -21.333 -17.877 35.161 1.00 57.22 142 LYS A CA 1
ATOM 1082 C C . LYS A 1 142 ? -22.630 -18.683 35.238 1.00 57.22 142 LYS A C 1
ATOM 1084 O O . LYS A 1 142 ? -23.035 -19.069 36.331 1.00 57.22 142 LYS A O 1
ATOM 1089 N N . ASN A 1 143 ? -23.257 -18.971 34.100 1.00 58.66 143 ASN A N 1
ATOM 1090 C CA . ASN A 1 143 ? -24.497 -19.748 34.056 1.00 58.66 143 ASN A CA 1
ATOM 1091 C C . ASN A 1 143 ? -24.286 -21.212 34.482 1.00 58.66 143 ASN A C 1
ATOM 1093 O O . ASN A 1 143 ? -25.170 -21.800 35.105 1.00 58.66 143 ASN A O 1
ATOM 1097 N N . ASP A 1 144 ? -23.113 -21.787 34.209 1.00 58.31 144 ASP A N 1
ATOM 1098 C CA . ASP A 1 144 ? -22.773 -23.151 34.632 1.00 58.31 144 ASP A CA 1
ATOM 1099 C C . ASP A 1 144 ? -22.477 -23.262 36.138 1.00 58.31 144 ASP A C 1
ATOM 1101 O O . ASP A 1 144 ? -22.818 -24.273 36.758 1.00 58.31 144 ASP A O 1
ATOM 1105 N N . VAL A 1 145 ? -21.901 -22.220 36.753 1.00 62.28 145 VAL A N 1
ATOM 1106 C CA . VAL A 1 145 ? -21.687 -22.155 38.213 1.00 62.28 145 VAL A CA 1
ATOM 1107 C C . VAL A 1 145 ? -23.022 -22.021 38.952 1.00 62.28 145 VAL A C 1
ATOM 1109 O O . VAL A 1 145 ? -23.290 -22.808 39.856 1.00 62.28 145 VAL A O 1
ATOM 1112 N N . VAL A 1 146 ? -23.917 -21.135 38.496 1.00 60.44 146 VAL A N 1
ATOM 1113 C CA . VAL A 1 146 ? -25.259 -20.959 39.094 1.00 60.44 146 VAL A CA 1
ATOM 1114 C C . VAL A 1 146 ? -26.097 -22.245 39.002 1.00 60.44 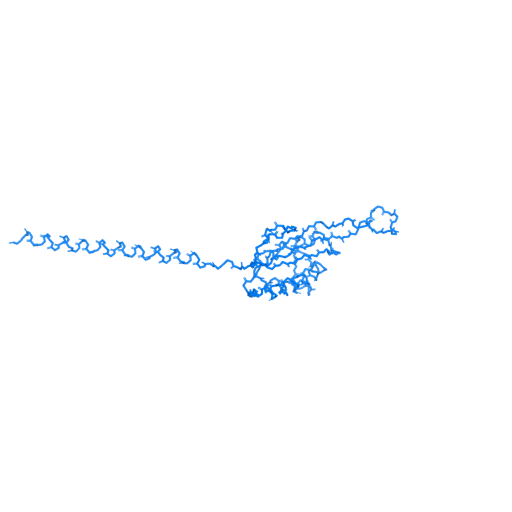146 VAL A C 1
ATOM 1116 O O . VAL A 1 146 ? -26.779 -22.617 39.956 1.00 60.44 146 VAL A O 1
ATOM 1119 N N . LYS A 1 147 ? -26.004 -22.994 37.893 1.00 58.97 147 LYS A N 1
ATOM 1120 C CA . LYS A 1 147 ? -26.670 -24.305 37.754 1.00 58.97 147 LYS A CA 1
ATOM 1121 C C . LYS A 1 147 ? -26.099 -25.384 38.679 1.00 58.97 147 LYS A C 1
ATOM 1123 O O . LYS A 1 147 ? -26.830 -26.302 39.046 1.00 58.97 147 LYS A O 1
ATOM 1128 N N . LYS A 1 148 ? -24.813 -25.319 39.036 1.00 57.41 148 LYS A N 1
ATOM 1129 C CA . LYS A 1 148 ? -24.196 -26.247 40.000 1.00 57.41 148 LYS A CA 1
ATOM 1130 C C . LYS A 1 148 ? -24.600 -25.930 41.436 1.00 57.41 148 LYS A C 1
ATOM 1132 O O . LYS A 1 148 ? -24.864 -26.857 42.195 1.00 57.41 148 LYS A O 1
ATOM 1137 N N . GLU A 1 149 ? -24.689 -24.653 41.786 1.00 58.09 149 GLU A N 1
ATOM 1138 C CA . GLU A 1 149 ? -25.092 -24.211 43.126 1.00 58.09 149 GLU A CA 1
ATOM 1139 C C . GLU A 1 149 ? -26.568 -24.525 43.415 1.00 58.09 149 GLU A C 1
ATOM 1141 O O . GLU A 1 149 ? -26.877 -25.018 44.498 1.00 58.09 149 GLU A O 1
ATOM 1146 N N . GLY A 1 150 ? -27.458 -24.366 42.425 1.00 58.62 150 GLY A N 1
ATOM 1147 C CA . GLY A 1 150 ? -28.872 -24.752 42.551 1.00 58.62 150 GLY A CA 1
ATOM 1148 C C . GLY A 1 150 ? -29.097 -26.258 42.751 1.00 58.62 150 GLY A C 1
ATOM 1149 O O . GLY A 1 150 ? -29.941 -26.661 43.540 1.00 58.62 150 GLY A O 1
ATOM 1150 N N . LYS A 1 151 ? -28.285 -27.113 42.116 1.00 58.84 151 LYS A N 1
ATOM 1151 C CA . LYS A 1 151 ? -28.363 -28.573 42.323 1.00 58.84 151 LYS A CA 1
ATOM 1152 C C . LYS A 1 151 ? -27.844 -29.010 43.693 1.00 58.84 151 LYS A C 1
ATOM 1154 O O . LYS A 1 151 ? -28.281 -30.025 44.231 1.00 58.84 151 LYS A O 1
ATOM 1159 N N . LEU A 1 152 ? -26.891 -28.268 44.260 1.00 57.75 152 LEU A N 1
ATOM 1160 C CA . LEU A 1 152 ? -26.350 -28.565 45.585 1.00 57.75 152 LEU A CA 1
ATOM 1161 C C . LEU A 1 152 ? -27.346 -28.203 46.695 1.00 57.75 152 LEU A C 1
ATOM 1163 O O . LEU A 1 152 ? -27.432 -28.925 47.687 1.00 57.75 152 LEU A O 1
ATOM 1167 N N . SER A 1 153 ? -28.106 -27.115 46.534 1.00 57.41 153 SER A N 1
ATOM 1168 C CA . SER A 1 153 ? -29.120 -26.703 47.509 1.00 57.41 153 SER A CA 1
ATOM 1169 C C . SER A 1 153 ? -30.328 -27.645 47.534 1.00 57.41 153 SER A C 1
ATOM 1171 O O . SER A 1 153 ? -30.795 -27.970 48.625 1.00 57.41 153 SER A O 1
ATOM 1173 N N . GLU A 1 154 ? -30.767 -28.152 46.378 1.00 60.47 154 GLU A N 1
ATOM 1174 C CA . GLU A 1 154 ? -31.849 -29.147 46.260 1.00 60.47 154 GLU A CA 1
ATOM 1175 C C . GLU A 1 154 ? -31.495 -30.480 46.946 1.00 60.47 154 GLU A C 1
ATOM 1177 O O . GLU A 1 154 ? -32.290 -31.035 47.703 1.00 60.47 154 GLU A O 1
ATOM 1182 N N . HIS A 1 155 ? -30.255 -30.957 46.807 1.00 58.34 155 HIS A N 1
ATOM 1183 C CA . HIS A 1 155 ? -29.822 -32.173 47.503 1.00 58.34 155 HIS A CA 1
ATOM 1184 C C . HIS A 1 155 ? -29.689 -32.011 49.026 1.00 58.34 155 HIS A C 1
ATOM 1186 O O . HIS A 1 155 ? -29.829 -32.987 49.769 1.00 58.34 155 HIS A O 1
ATOM 1192 N N . ILE A 1 156 ? -29.413 -30.803 49.526 1.00 66.50 156 ILE A N 1
ATOM 1193 C CA . ILE A 1 156 ? -29.336 -30.545 50.974 1.00 66.50 156 ILE A CA 1
ATOM 1194 C C . ILE A 1 156 ? -30.743 -30.489 51.590 1.00 66.50 156 ILE A C 1
ATOM 1196 O O . ILE A 1 156 ? -30.937 -30.959 52.715 1.00 66.50 156 ILE A O 1
ATOM 1200 N N . THR A 1 157 ? -31.734 -29.949 50.876 1.00 60.62 157 THR A N 1
ATOM 1201 C CA . THR A 1 157 ? -33.129 -29.905 51.344 1.00 60.62 157 THR A CA 1
ATOM 1202 C C . THR A 1 157 ? -33.798 -31.282 51.308 1.00 60.62 157 THR A C 1
ATOM 1204 O O . THR A 1 157 ? -34.535 -31.614 52.240 1.00 60.62 157 THR A O 1
ATOM 1207 N N . GLU A 1 158 ? -33.482 -32.125 50.322 1.00 60.78 158 GLU A N 1
ATOM 1208 C CA . GLU A 1 158 ? -33.932 -33.527 50.263 1.00 60.78 158 GLU A CA 1
ATOM 1209 C C . GLU A 1 158 ? -33.352 -34.382 51.401 1.00 60.78 158 GLU A C 1
ATOM 1211 O O . GLU A 1 158 ? -34.080 -35.126 52.059 1.00 60.78 158 GLU A O 1
ATOM 1216 N N . LYS A 1 159 ? -32.061 -34.223 51.728 1.00 60.44 159 LYS A N 1
ATOM 1217 C CA . LYS A 1 159 ? -31.446 -34.940 52.862 1.00 60.44 159 LYS A CA 1
ATOM 1218 C C . LYS A 1 159 ? -32.045 -34.534 54.211 1.00 60.44 159 LYS A C 1
ATOM 1220 O O . LYS A 1 159 ? -32.374 -35.398 55.019 1.00 60.44 159 LYS A O 1
ATOM 1225 N N . LYS A 1 160 ? -32.283 -33.235 54.430 1.00 60.12 160 LYS A N 1
ATOM 1226 C CA . LYS A 1 160 ? -32.907 -32.731 55.671 1.00 60.12 160 LYS A CA 1
ATOM 1227 C C . LYS A 1 160 ? -34.377 -33.133 55.831 1.00 60.12 160 LYS A C 1
ATOM 1229 O O . LYS A 1 160 ? -34.874 -33.188 56.954 1.00 60.12 160 LYS A O 1
ATOM 1234 N N . THR A 1 161 ? -35.095 -33.374 54.734 1.00 59.12 161 THR A N 1
ATOM 1235 C CA . THR A 1 161 ? -36.492 -33.843 54.774 1.00 59.12 161 THR A CA 1
ATOM 1236 C C . THR A 1 161 ? -36.602 -35.359 54.935 1.00 59.12 161 THR A C 1
ATOM 1238 O O . THR A 1 161 ? -37.583 -35.817 55.520 1.00 59.12 161 THR A O 1
ATOM 1241 N N . ALA A 1 162 ? -35.597 -36.128 54.504 1.00 58.69 162 ALA A N 1
ATOM 1242 C CA . ALA A 1 162 ? -35.501 -37.565 54.767 1.00 58.69 162 ALA A CA 1
ATOM 1243 C C . ALA A 1 162 ? -35.187 -37.875 56.245 1.00 58.69 162 ALA A C 1
ATOM 1245 O O . ALA A 1 162 ? -35.855 -38.715 56.839 1.00 58.69 162 ALA A O 1
ATOM 1246 N N . GLU A 1 163 ? -34.258 -37.140 56.870 1.00 58.22 163 GLU A N 1
ATOM 1247 C CA . GLU A 1 163 ? -33.884 -37.334 58.288 1.00 58.22 163 GLU A CA 1
ATOM 1248 C C . GLU A 1 163 ? -35.011 -36.981 59.276 1.00 58.22 163 GLU A C 1
ATOM 1250 O O . GLU A 1 163 ? -35.084 -37.540 60.366 1.00 58.22 163 GLU A O 1
ATOM 1255 N N . LYS A 1 164 ? -35.936 -36.091 58.892 1.00 56.69 164 LYS A N 1
ATOM 1256 C CA . LYS A 1 164 ? -37.111 -35.730 59.707 1.00 56.69 164 LYS A CA 1
ATOM 1257 C C . LYS A 1 164 ? -38.261 -36.742 59.662 1.00 56.69 164 LYS A C 1
ATOM 1259 O O . LYS A 1 164 ? -39.207 -36.582 60.422 1.00 56.69 164 LYS A O 1
ATOM 1264 N N . LYS A 1 165 ? -38.227 -37.730 58.761 1.00 55.62 165 LYS A N 1
ATOM 1265 C CA . LYS A 1 165 ? -39.279 -38.759 58.627 1.00 55.62 165 LYS A CA 1
ATOM 1266 C C . LYS A 1 165 ? -38.906 -40.101 59.270 1.00 55.62 165 LYS A C 1
ATOM 1268 O O . LYS A 1 165 ? -39.729 -41.009 59.263 1.00 55.62 165 LYS A O 1
ATOM 1273 N N . SER A 1 166 ? -37.685 -40.231 59.788 1.00 53.16 166 SER A N 1
ATOM 1274 C CA . SER A 1 166 ? -37.141 -41.459 60.386 1.00 53.16 166 SER A CA 1
ATOM 1275 C C . SER A 1 166 ? -36.945 -41.391 61.909 1.00 53.16 166 SER A C 1
ATOM 1277 O O . SER A 1 166 ? -36.307 -42.282 62.465 1.00 53.16 166 SER A O 1
ATOM 1279 N N . GLY A 1 167 ? -37.453 -40.348 62.570 1.00 46.03 167 GLY A N 1
ATOM 1280 C CA . GLY A 1 167 ? -37.529 -40.219 64.031 1.00 46.03 167 GLY A CA 1
ATOM 1281 C C . GLY A 1 167 ? -38.964 -39.965 64.456 1.00 46.03 167 GLY A C 1
ATOM 1282 O O . GLY A 1 167 ? -39.325 -40.436 65.552 1.00 46.03 167 GLY A O 1
#

Foldseek 3Di:
DFDPDDPDGDDLLKFKFKDKDQAALVLLAQLLVVQAFPQLVVNLVQLVCLLVVVDAGPPHSSNVSSVVVNVRSVVSVVRCVVSVHDNRQWGKHKDKAAHDFDADVPDPDPVPRTTHIIMIMIMIHGHDDCVVVVVVVVVVVVVVVVVVVVVVVVVVVVVVVVVVVPD

Radius of gyration: 28.29 Å; chains: 1; bounding box: 55×56×97 Å